Protein AF-A0A4V2DW15-F1 (afdb_monomer)

Structure (mmCIF, N/CA/C/O backbone):
data_AF-A0A4V2DW15-F1
#
_entry.id   AF-A0A4V2DW15-F1
#
loop_
_atom_site.group_PDB
_atom_site.id
_atom_site.type_symbol
_atom_site.label_atom_id
_atom_site.label_alt_id
_atom_site.label_comp_id
_atom_site.label_asym_id
_atom_site.label_entity_id
_atom_site.label_seq_id
_atom_site.pdbx_PDB_ins_code
_atom_site.Cartn_x
_atom_site.Cartn_y
_atom_site.Cartn_z
_atom_site.occupancy
_atom_site.B_iso_or_equiv
_atom_site.auth_seq_id
_atom_site.auth_comp_id
_atom_site.auth_asym_id
_atom_site.auth_atom_id
_atom_site.pdbx_PDB_model_num
ATOM 1 N N . LYS A 1 1 ? -12.153 5.474 -7.760 1.00 82.88 1 LYS A N 1
ATOM 2 C CA . LYS A 1 1 ? -12.417 4.033 -8.023 1.00 82.88 1 LYS A CA 1
ATOM 3 C C . LYS A 1 1 ? -12.431 3.196 -6.743 1.00 82.88 1 LYS A C 1
ATOM 5 O O . LYS A 1 1 ? -13.380 2.456 -6.560 1.00 82.88 1 LYS A O 1
ATOM 10 N N . TYR A 1 2 ? -11.416 3.288 -5.876 1.00 95.50 2 TYR A N 1
ATOM 11 C CA . TYR A 1 2 ? -11.287 2.383 -4.719 1.00 95.50 2 TYR A CA 1
ATOM 12 C C . TYR A 1 2 ? -11.777 2.954 -3.381 1.00 95.50 2 TYR A C 1
ATOM 14 O O . TYR A 1 2 ? -11.818 2.220 -2.406 1.00 95.50 2 TYR A O 1
ATOM 22 N N . THR A 1 3 ? -12.156 4.235 -3.324 1.00 95.56 3 THR A N 1
ATOM 23 C CA . THR A 1 3 ? -12.585 4.910 -2.087 1.00 95.56 3 THR A CA 1
ATOM 24 C C . THR A 1 3 ? -13.700 4.160 -1.359 1.00 95.56 3 THR A C 1
ATOM 26 O O . THR A 1 3 ? -13.547 3.862 -0.180 1.00 95.56 3 THR A O 1
ATOM 29 N N . ASP A 1 4 ? -14.778 3.806 -2.062 1.00 95.69 4 ASP A N 1
ATOM 30 C CA . ASP A 1 4 ? -15.934 3.148 -1.440 1.00 95.69 4 ASP A CA 1
ATOM 31 C C . ASP A 1 4 ? -15.585 1.730 -0.974 1.00 95.69 4 ASP A C 1
ATOM 33 O O . ASP A 1 4 ? -15.855 1.382 0.171 1.00 95.69 4 ASP A O 1
ATOM 37 N N . ARG A 1 5 ? -14.871 0.957 -1.811 1.00 96.56 5 ARG A N 1
ATOM 38 C CA . ARG A 1 5 ? -14.350 -0.376 -1.445 1.00 96.56 5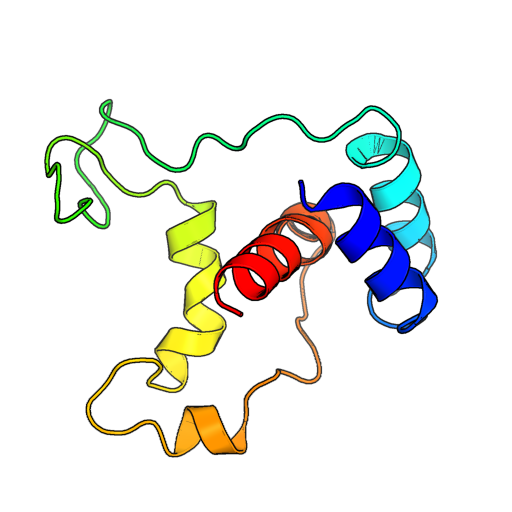 ARG A CA 1
ATOM 39 C C . ARG A 1 5 ? -13.440 -0.322 -0.213 1.00 96.56 5 ARG A C 1
ATOM 41 O O . ARG A 1 5 ? -13.496 -1.208 0.630 1.00 96.56 5 ARG A O 1
ATOM 48 N N . LEU A 1 6 ? -12.606 0.713 -0.093 1.00 97.44 6 LEU A N 1
ATOM 49 C CA . LEU A 1 6 ? -11.715 0.892 1.054 1.00 97.44 6 LEU A CA 1
ATOM 50 C C . LEU A 1 6 ? -12.490 1.216 2.338 1.00 97.44 6 LEU A C 1
ATOM 52 O O . LEU A 1 6 ? -12.160 0.695 3.401 1.00 97.44 6 LEU A O 1
ATOM 56 N N . LEU A 1 7 ? -13.519 2.063 2.249 1.00 96.81 7 LEU A N 1
ATOM 57 C CA . LEU A 1 7 ? -14.372 2.393 3.392 1.00 96.81 7 LEU A CA 1
ATOM 58 C C . LEU A 1 7 ? -15.196 1.187 3.854 1.00 96.81 7 LEU A C 1
ATOM 60 O O . LEU A 1 7 ? -15.278 0.947 5.056 1.00 96.81 7 LEU A O 1
ATOM 64 N N . GLU A 1 8 ? -15.742 0.410 2.919 1.00 97.44 8 GLU A N 1
ATOM 65 C CA . GLU A 1 8 ? -16.436 -0.846 3.219 1.00 97.44 8 GLU A CA 1
ATOM 66 C C . GLU A 1 8 ? -15.497 -1.854 3.896 1.00 97.44 8 GLU A C 1
ATOM 68 O O . GLU A 1 8 ? -15.837 -2.423 4.932 1.00 97.44 8 GLU A O 1
ATOM 73 N N . PHE A 1 9 ? -14.273 -2.006 3.383 1.00 97.56 9 PHE A N 1
ATOM 74 C CA . PHE A 1 9 ? -13.264 -2.862 4.001 1.00 97.56 9 PHE A CA 1
ATOM 75 C C . PHE A 1 9 ? -12.972 -2.457 5.454 1.00 97.56 9 PHE A C 1
ATOM 77 O O . PHE A 1 9 ? -12.873 -3.316 6.328 1.00 97.56 9 PHE A O 1
ATOM 84 N N . TYR A 1 10 ? -12.880 -1.158 5.747 1.00 97.44 10 TYR A N 1
ATOM 85 C CA . TYR A 1 10 ? -12.694 -0.674 7.117 1.00 97.44 10 TYR A CA 1
ATOM 86 C C . TYR A 1 10 ? -13.903 -0.890 8.031 1.00 97.44 10 TYR A C 1
ATOM 88 O O . TYR A 1 10 ? -13.721 -0.941 9.250 1.00 97.44 10 TYR A O 1
ATOM 96 N N . ASP A 1 11 ? -15.116 -0.927 7.487 1.00 96.69 11 ASP A N 1
ATOM 97 C CA . ASP A 1 11 ? -16.336 -1.206 8.249 1.00 96.69 11 ASP A CA 1
ATOM 98 C C . ASP A 1 11 ? -16.398 -2.688 8.638 1.00 96.69 11 ASP A C 1
ATOM 100 O O . ASP A 1 11 ? -16.598 -3.028 9.802 1.00 96.69 11 ASP A O 1
ATOM 104 N N . GLN A 1 12 ? -16.083 -3.564 7.682 1.00 98.00 12 GLN A N 1
ATOM 105 C CA . GLN A 1 12 ? -16.031 -5.015 7.877 1.00 98.00 12 GLN A CA 1
ATOM 106 C C . GLN A 1 12 ? -14.857 -5.461 8.764 1.00 98.00 12 GLN A C 1
ATOM 108 O O . GLN A 1 12 ? -14.947 -6.485 9.436 1.00 98.00 12 GLN A O 1
ATOM 113 N N . ASN A 1 13 ? -13.765 -4.689 8.791 1.00 97.56 13 ASN A N 1
ATOM 114 C CA . ASN A 1 13 ? -12.546 -4.995 9.542 1.00 97.56 13 ASN A CA 1
ATOM 115 C C . ASN A 1 13 ? -12.238 -3.858 10.534 1.00 97.56 13 ASN A C 1
ATOM 117 O O . ASN A 1 13 ? -11.324 -3.054 10.302 1.00 97.56 13 ASN A O 1
ATOM 121 N N . PRO A 1 14 ? -12.991 -3.746 11.648 1.00 96.25 14 PRO A N 1
ATOM 122 C CA . PRO A 1 14 ? -12.869 -2.620 12.573 1.00 96.25 14 PRO A CA 1
ATOM 123 C C . PRO A 1 14 ? -11.464 -2.482 13.172 1.00 96.25 14 PRO A C 1
ATOM 125 O O . PRO A 1 14 ? -11.029 -1.354 13.415 1.00 96.25 14 PRO A O 1
ATOM 128 N N . ASP A 1 15 ? -10.746 -3.600 13.312 1.00 97.12 15 ASP A N 1
ATOM 129 C CA . ASP A 1 15 ? -9.420 -3.681 13.925 1.00 97.12 15 ASP A CA 1
ATOM 130 C C . ASP A 1 15 ? -8.246 -3.571 12.938 1.00 97.12 15 ASP A C 1
ATOM 132 O O . ASP A 1 15 ? -7.095 -3.641 13.360 1.00 97.12 15 ASP A O 1
ATOM 136 N N . PHE A 1 16 ? -8.503 -3.339 11.642 1.00 98.12 16 PHE A N 1
ATOM 137 C CA . PHE A 1 16 ? -7.454 -3.255 10.614 1.00 98.12 16 PHE A CA 1
ATOM 138 C C . PHE A 1 16 ? -6.416 -2.146 10.882 1.00 98.12 16 PHE A C 1
ATOM 140 O O . PHE A 1 16 ? -5.244 -2.285 10.538 1.00 98.12 16 PHE A O 1
ATOM 147 N N . ILE A 1 17 ? -6.827 -1.033 11.505 1.00 98.12 17 ILE A N 1
ATOM 148 C CA . ILE A 1 17 ? -5.941 0.094 11.832 1.00 98.12 17 ILE A CA 1
ATOM 149 C C . ILE A 1 17 ? -5.968 0.336 13.338 1.00 98.12 17 ILE A C 1
ATOM 151 O O . ILE A 1 17 ? -6.953 0.848 13.874 1.00 98.12 17 ILE A O 1
ATOM 155 N N . GLN A 1 18 ? -4.845 0.056 13.998 1.00 97.25 18 GLN A N 1
ATOM 156 C CA . GLN A 1 18 ? -4.665 0.281 15.431 1.00 97.25 18 GLN A CA 1
ATOM 157 C C . GLN A 1 18 ? -3.590 1.346 15.711 1.00 97.25 18 GLN A C 1
ATOM 159 O O . GLN A 1 18 ? -2.576 1.402 15.011 1.00 97.25 18 GLN A O 1
ATOM 164 N N . PRO A 1 19 ? -3.766 2.193 16.746 1.00 97.50 19 PRO A N 1
ATOM 165 C CA . PRO A 1 19 ? -4.983 2.362 17.548 1.00 97.50 19 PRO A CA 1
ATOM 166 C C . PRO A 1 19 ? -6.114 3.054 16.752 1.00 97.50 19 PRO A C 1
ATOM 168 O O . PRO A 1 19 ? -5.825 3.732 15.760 1.00 97.50 19 PRO A O 1
ATOM 171 N N . PRO A 1 20 ? -7.382 3.022 17.215 1.00 96.56 20 PRO A N 1
ATOM 172 C CA . PRO A 1 20 ? -8.526 3.561 16.461 1.00 96.56 20 PRO A CA 1
ATOM 173 C C . PRO A 1 20 ? -8.422 5.059 16.128 1.00 96.56 20 PRO A C 1
ATOM 175 O O . PRO A 1 20 ? -8.990 5.540 15.148 1.00 96.56 20 PRO A O 1
ATOM 178 N N . SER A 1 21 ? -7.640 5.820 16.902 1.00 96.38 21 SER A N 1
ATOM 179 C CA . SER A 1 21 ? -7.341 7.225 16.596 1.00 96.38 21 SER A CA 1
ATOM 180 C C . SER A 1 21 ? -6.645 7.407 15.242 1.00 96.38 21 SER A C 1
ATOM 182 O O . SER A 1 21 ? -6.888 8.408 14.569 1.00 96.38 21 SER A O 1
ATOM 184 N N . ARG A 1 22 ? -5.836 6.433 14.803 1.00 96.62 22 ARG A N 1
ATOM 185 C CA . ARG A 1 22 ? -5.197 6.446 13.481 1.00 96.62 22 ARG A CA 1
ATOM 186 C C . ARG A 1 22 ? -6.203 6.189 12.365 1.00 96.62 22 ARG A C 1
ATOM 188 O O . ARG A 1 22 ? -6.149 6.889 11.361 1.00 96.62 22 ARG A O 1
ATOM 195 N N . LYS A 1 23 ? -7.175 5.289 12.558 1.00 96.44 23 LYS A N 1
ATOM 196 C CA . LYS A 1 23 ? -8.290 5.082 11.611 1.00 96.44 23 LYS A CA 1
ATOM 197 C C . LYS A 1 23 ? -9.052 6.384 11.357 1.00 96.44 23 LYS A C 1
ATOM 199 O O . LYS A 1 23 ? -9.251 6.779 10.210 1.00 96.44 23 LYS A O 1
ATOM 204 N N . ASN A 1 24 ? -9.409 7.088 12.430 1.00 95.44 24 ASN A N 1
ATOM 205 C CA . ASN A 1 24 ? -10.127 8.362 12.346 1.00 95.44 24 ASN A CA 1
ATOM 206 C C . ASN A 1 24 ? -9.329 9.432 11.590 1.00 95.44 24 ASN A C 1
ATOM 208 O O . ASN A 1 24 ? -9.898 10.188 10.804 1.00 95.44 24 ASN A O 1
ATOM 212 N N . GLU A 1 25 ? -8.015 9.481 11.801 1.00 96.19 25 GLU A N 1
ATOM 213 C CA . GLU A 1 25 ? -7.114 10.367 11.066 1.00 96.19 25 GLU A CA 1
ATOM 214 C C . GLU A 1 25 ? -7.088 10.036 9.568 1.00 96.19 25 GLU A C 1
ATOM 216 O O . GLU A 1 25 ? -7.232 10.941 8.747 1.00 96.19 25 GLU A O 1
ATOM 221 N N . MET A 1 26 ? -6.971 8.752 9.205 1.00 96.56 26 MET A N 1
ATOM 222 C CA . MET A 1 26 ? -6.965 8.316 7.803 1.00 96.56 26 MET A CA 1
ATOM 223 C C . MET A 1 26 ? -8.246 8.730 7.078 1.00 96.56 26 MET A C 1
ATOM 225 O O . MET A 1 26 ? -8.200 9.328 6.000 1.00 96.56 26 MET A O 1
ATOM 229 N N . ILE A 1 27 ? -9.393 8.481 7.712 1.00 95.38 27 ILE A N 1
ATOM 230 C CA . ILE A 1 27 ? -10.702 8.801 7.145 1.00 95.38 27 ILE A CA 1
ATOM 231 C C . ILE A 1 27 ? -10.880 10.315 7.000 1.00 95.38 27 ILE A C 1
ATOM 233 O O . ILE A 1 27 ? -11.226 10.789 5.920 1.00 95.38 27 ILE A O 1
ATOM 237 N N . ASN A 1 28 ? -10.650 11.085 8.066 1.00 95.81 28 ASN A N 1
ATOM 238 C CA . ASN A 1 28 ? -10.986 12.509 8.073 1.00 95.81 28 ASN A CA 1
ATOM 239 C C . ASN A 1 28 ? -9.996 13.370 7.284 1.00 95.81 28 ASN A C 1
ATOM 241 O O . ASN A 1 28 ? -10.427 14.302 6.610 1.00 95.81 28 ASN A O 1
ATOM 245 N N . ASN A 1 29 ? -8.699 13.062 7.343 1.00 94.75 29 ASN A N 1
ATOM 246 C CA . ASN A 1 29 ? -7.672 13.926 6.758 1.00 94.75 29 ASN A CA 1
ATOM 247 C C . ASN A 1 29 ? -7.340 13.567 5.309 1.00 94.75 29 ASN A C 1
ATOM 249 O O . ASN A 1 29 ? -6.828 14.418 4.587 1.00 94.75 29 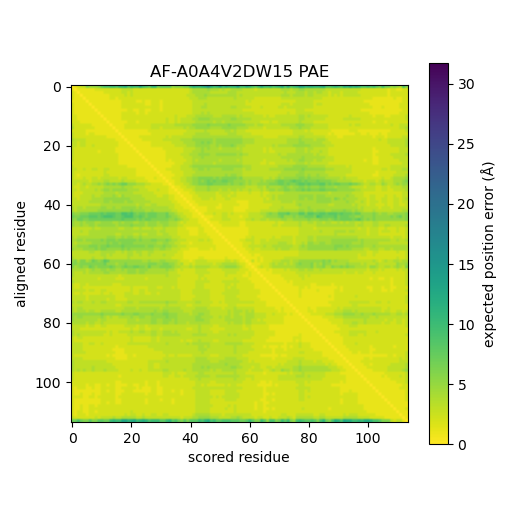ASN A O 1
ATOM 253 N N . PHE A 1 30 ? -7.591 12.323 4.884 1.00 94.62 30 PHE A N 1
ATOM 254 C CA . PHE A 1 30 ? -7.151 11.847 3.569 1.00 94.62 30 PHE A CA 1
ATOM 255 C C . PHE A 1 30 ? -8.288 11.298 2.712 1.00 94.62 30 PHE A C 1
ATOM 257 O O . PHE A 1 30 ? -8.356 11.629 1.534 1.00 94.62 30 PHE A O 1
ATOM 264 N N . ILE A 1 31 ? -9.197 10.494 3.271 1.00 94.06 31 ILE A N 1
ATOM 265 C CA . ILE A 1 31 ? -10.238 9.840 2.461 1.00 94.06 31 ILE A CA 1
ATOM 266 C C . ILE A 1 31 ? -11.418 10.779 2.191 1.00 94.06 31 ILE A C 1
ATOM 268 O O . ILE A 1 31 ? -11.817 10.933 1.039 1.00 94.06 31 ILE A O 1
ATOM 272 N N . LYS A 1 32 ? -11.952 11.447 3.223 1.00 91.62 32 LYS A N 1
ATOM 273 C CA . LYS A 1 32 ? -13.095 12.371 3.094 1.00 91.62 32 LYS A CA 1
ATOM 274 C C . LYS A 1 32 ? -12.843 13.557 2.155 1.00 91.62 32 LYS A C 1
ATOM 276 O O . LYS A 1 32 ? -13.753 13.872 1.394 1.00 91.62 32 LYS A O 1
ATOM 281 N N . PRO A 1 33 ? -11.662 14.211 2.159 1.00 93.94 33 PRO A N 1
ATOM 282 C CA . PRO A 1 33 ? -11.366 15.264 1.186 1.00 93.94 33 PRO A CA 1
ATOM 283 C C . PRO A 1 33 ? -11.315 14.767 -0.267 1.00 93.94 33 PRO A C 1
ATOM 285 O O . PRO A 1 33 ? -11.392 15.574 -1.188 1.00 93.94 33 PRO A O 1
ATOM 288 N N . GLY A 1 34 ? -11.196 13.452 -0.468 1.00 91.94 34 GLY A N 1
ATOM 289 C CA . GLY A 1 34 ? -11.034 12.812 -1.764 1.00 91.94 34 GLY A CA 1
ATOM 290 C C . GLY A 1 34 ? -9.602 12.327 -1.986 1.00 91.94 34 GLY A C 1
ATOM 291 O O . GLY A 1 34 ? -8.627 12.984 -1.623 1.00 91.94 34 GLY A O 1
ATOM 292 N N . LEU A 1 35 ? -9.480 11.158 -2.615 1.00 93.19 35 LEU A N 1
ATOM 293 C CA . LEU A 1 35 ? -8.195 10.586 -3.003 1.00 93.19 35 LEU A CA 1
ATOM 294 C C . LEU A 1 35 ? -7.844 11.038 -4.422 1.00 93.19 35 LEU A C 1
ATOM 296 O O . LEU A 1 35 ? -8.561 10.720 -5.370 1.00 93.19 35 LEU A O 1
ATOM 300 N N . ALA A 1 36 ? -6.736 11.763 -4.558 1.00 92.44 36 ALA A N 1
ATOM 301 C CA . ALA A 1 36 ? -6.142 12.056 -5.856 1.00 92.44 36 ALA A CA 1
ATOM 302 C C . ALA A 1 36 ? -5.410 10.826 -6.411 1.00 92.44 36 ALA A C 1
ATOM 304 O O . ALA A 1 36 ? -4.940 9.973 -5.649 1.00 92.44 36 ALA A O 1
ATOM 305 N N . ASP A 1 37 ? -5.259 10.771 -7.734 1.00 93.81 37 ASP A N 1
ATOM 306 C CA . ASP A 1 37 ? -4.446 9.743 -8.376 1.00 93.81 37 ASP A CA 1
ATOM 307 C C . ASP A 1 37 ? -2.997 9.805 -7.877 1.00 93.81 37 ASP A C 1
ATOM 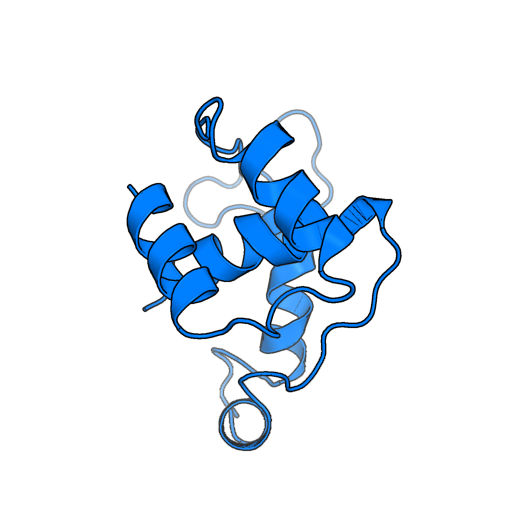309 O O . ASP A 1 37 ? -2.387 10.871 -7.740 1.00 93.81 37 ASP A O 1
ATOM 313 N N . LEU A 1 38 ? -2.433 8.630 -7.596 1.00 92.56 38 LEU A N 1
ATOM 314 C CA . LEU A 1 38 ? -1.076 8.511 -7.087 1.00 92.56 38 LEU A CA 1
ATOM 315 C C . LEU A 1 38 ? -0.079 8.469 -8.248 1.00 92.56 38 LEU A C 1
ATOM 317 O O . LEU A 1 38 ? -0.152 7.615 -9.127 1.00 92.56 38 LEU A O 1
ATOM 321 N N . ALA A 1 39 ? 0.920 9.349 -8.221 1.00 93.88 39 ALA A N 1
ATOM 322 C CA . ALA A 1 39 ? 2.018 9.300 -9.180 1.00 93.88 39 ALA A CA 1
ATOM 323 C C . ALA A 1 39 ? 2.980 8.140 -8.853 1.00 93.88 39 ALA A C 1
ATOM 325 O O . ALA A 1 39 ? 3.824 8.265 -7.960 1.00 93.88 39 ALA A O 1
ATOM 326 N N . VAL A 1 40 ? 2.886 7.045 -9.612 1.00 94.56 40 VAL A N 1
ATOM 327 C CA . VAL A 1 40 ? 3.570 5.761 -9.341 1.00 94.56 40 VAL A CA 1
ATOM 328 C C . VAL A 1 40 ? 4.906 5.540 -10.063 1.00 94.56 40 VAL A C 1
ATOM 330 O O . VAL A 1 40 ? 5.552 4.519 -9.855 1.00 94.56 40 VAL A O 1
ATOM 333 N N . SER A 1 41 ? 5.369 6.481 -10.888 1.00 96.62 41 SER A N 1
ATOM 334 C CA . SER A 1 41 ? 6.705 6.427 -11.504 1.00 96.62 41 SER A CA 1
ATOM 335 C C . SER A 1 41 ? 7.333 7.815 -11.640 1.00 96.62 41 SER A C 1
ATOM 337 O O . SER A 1 41 ? 6.658 8.833 -11.450 1.00 96.62 41 SER A O 1
ATOM 339 N N . ARG A 1 42 ? 8.637 7.877 -11.923 1.00 95.88 42 ARG A N 1
ATOM 340 C CA . ARG A 1 42 ? 9.411 9.109 -12.153 1.00 95.88 42 ARG A CA 1
ATOM 341 C C . ARG A 1 42 ? 10.410 8.915 -13.294 1.00 95.88 42 ARG A C 1
ATOM 343 O O . ARG A 1 42 ? 10.818 7.797 -13.576 1.00 95.88 42 ARG A O 1
ATOM 350 N N . THR A 1 43 ? 10.820 10.014 -13.922 1.00 97.06 43 THR A N 1
ATOM 351 C CA . THR A 1 43 ? 11.835 10.041 -14.996 1.00 97.06 43 THR A CA 1
ATOM 352 C C . THR A 1 43 ? 13.071 10.871 -14.631 1.00 97.06 43 THR A C 1
ATOM 354 O O . THR A 1 43 ? 14.033 10.923 -15.391 1.00 97.06 43 THR A O 1
ATOM 357 N N . SER A 1 44 ? 13.059 11.541 -13.472 1.00 95.81 44 SER A N 1
ATOM 358 C CA . SER A 1 44 ? 14.098 12.486 -13.041 1.00 95.81 44 SER A CA 1
ATOM 359 C C . SER A 1 44 ? 15.352 11.830 -12.452 1.00 95.81 44 SER A C 1
ATOM 361 O O . SER A 1 44 ? 16.347 12.514 -12.228 1.00 95.81 44 SER A O 1
ATOM 363 N N . PHE A 1 45 ? 15.324 10.523 -12.199 1.00 93.62 45 PHE A N 1
ATOM 364 C CA . PHE A 1 45 ? 16.447 9.745 -11.677 1.00 93.62 45 PHE A CA 1
ATOM 365 C C . PHE A 1 45 ? 16.452 8.341 -12.287 1.00 93.62 45 PHE A C 1
ATOM 367 O O . PHE A 1 45 ? 15.459 7.905 -12.863 1.00 93.62 45 PHE A O 1
ATOM 374 N N . LYS A 1 46 ? 17.591 7.649 -12.174 1.00 94.94 46 LYS A N 1
ATOM 375 C CA . LYS A 1 46 ? 17.821 6.338 -12.808 1.00 94.94 46 LYS A CA 1
ATOM 376 C C . LYS A 1 46 ? 17.915 5.162 -11.832 1.00 94.94 46 LYS A C 1
ATOM 378 O O . LYS A 1 46 ? 17.918 4.028 -12.279 1.00 94.94 46 LYS A O 1
ATOM 383 N N . TRP A 1 47 ? 18.038 5.413 -10.529 1.00 96.44 47 TRP A N 1
ATOM 384 C CA . TRP A 1 47 ? 18.179 4.346 -9.535 1.00 96.44 47 TRP A CA 1
ATOM 385 C C . TRP A 1 47 ? 16.811 3.824 -9.085 1.00 96.44 47 TRP A C 1
ATOM 387 O O . TRP A 1 47 ? 16.042 4.579 -8.490 1.00 96.44 47 TRP A O 1
ATOM 397 N N . GLY A 1 48 ? 16.526 2.550 -9.364 1.00 95.44 48 GLY A N 1
ATOM 398 C CA . GLY A 1 48 ? 15.314 1.842 -8.946 1.00 95.44 48 GLY A CA 1
ATOM 399 C C . GLY A 1 48 ? 14.859 0.803 -9.976 1.00 95.44 48 GLY A C 1
ATOM 400 O O . GLY A 1 48 ? 15.568 0.520 -10.943 1.00 95.44 48 GLY A O 1
ATOM 401 N N . VAL A 1 49 ? 13.662 0.248 -9.782 1.00 96.75 49 VAL A N 1
ATOM 402 C CA . VAL A 1 49 ? 13.061 -0.718 -10.715 1.00 96.75 49 VAL A CA 1
ATOM 403 C C . VAL A 1 49 ? 12.526 0.009 -11.950 1.00 96.75 49 VAL A C 1
ATOM 405 O O . VAL A 1 49 ? 11.700 0.915 -11.840 1.00 96.75 49 VAL A O 1
ATOM 408 N N . HIS A 1 50 ? 12.977 -0.376 -13.143 1.00 97.44 50 HIS A N 1
ATOM 409 C CA . HIS A 1 50 ? 12.484 0.197 -14.397 1.00 97.44 50 HIS A CA 1
ATOM 410 C C . HIS A 1 50 ? 11.130 -0.398 -14.790 1.00 97.44 50 HIS A C 1
ATOM 412 O O . HIS A 1 50 ? 10.919 -1.604 -14.686 1.00 97.44 50 HIS A O 1
ATOM 418 N N . VAL A 1 51 ? 10.222 0.438 -15.301 1.00 97.62 51 VAL A N 1
ATOM 419 C CA . VAL A 1 51 ? 8.940 -0.033 -15.844 1.00 97.62 51 VAL A CA 1
ATOM 420 C C . VAL A 1 51 ? 9.206 -0.820 -17.139 1.00 97.62 51 VAL A C 1
ATOM 422 O O . VAL A 1 51 ? 9.722 -0.223 -18.088 1.00 97.62 51 VAL A O 1
ATOM 425 N N . PRO A 1 52 ? 8.833 -2.115 -17.241 1.00 96.50 52 PRO A N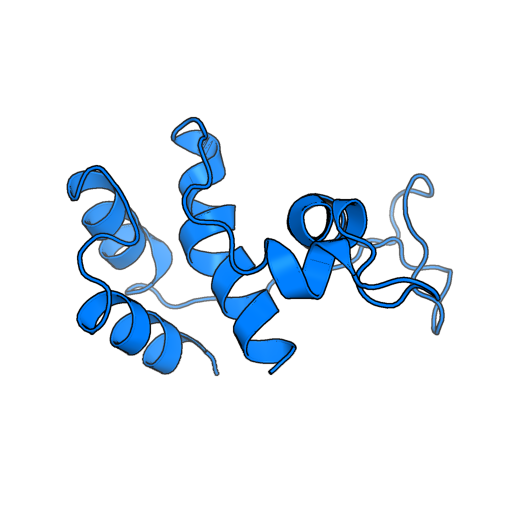 1
ATOM 426 C CA . PRO A 1 52 ? 9.236 -2.962 -18.371 1.00 96.50 52 PRO A CA 1
ATOM 427 C C . PRO A 1 52 ? 8.791 -2.443 -19.744 1.00 96.50 52 PRO A C 1
ATOM 429 O O . PRO A 1 52 ? 9.555 -2.481 -20.705 1.00 96.50 52 PRO A O 1
ATOM 432 N N . SER A 1 53 ? 7.570 -1.908 -19.837 1.00 97.44 53 SER A N 1
ATOM 433 C CA . SER A 1 53 ? 7.010 -1.376 -21.085 1.00 97.44 53 SER A CA 1
ATOM 434 C C . SER A 1 53 ? 7.535 0.015 -21.460 1.00 97.44 53 SER A C 1
ATOM 436 O O . SER A 1 53 ? 7.406 0.426 -22.612 1.00 97.44 53 SER A O 1
ATOM 438 N N . ASN A 1 54 ? 8.131 0.755 -20.517 1.00 97.12 54 ASN A N 1
ATOM 439 C CA . ASN A 1 54 ? 8.733 2.063 -20.771 1.00 97.12 54 ASN A CA 1
ATOM 440 C C . ASN A 1 54 ? 9.928 2.317 -19.829 1.00 97.12 54 ASN A C 1
ATOM 442 O O . ASN A 1 54 ? 9.781 3.008 -18.815 1.00 97.12 54 ASN A O 1
ATOM 446 N N . PRO A 1 55 ? 11.136 1.833 -20.182 1.00 96.31 55 PRO A N 1
ATOM 447 C CA . PRO A 1 55 ? 12.308 1.875 -19.302 1.00 96.31 55 PRO A CA 1
ATOM 448 C C . PRO A 1 55 ? 12.825 3.278 -18.951 1.00 96.31 55 PRO A C 1
ATOM 450 O O . PRO A 1 55 ? 13.698 3.413 -18.098 1.00 96.31 55 PRO A O 1
ATOM 453 N N . LYS A 1 56 ? 12.305 4.348 -19.572 1.00 96.81 56 LYS A N 1
ATOM 454 C CA . LYS A 1 56 ? 12.598 5.728 -19.140 1.00 96.81 56 LYS A CA 1
ATOM 455 C C . LYS A 1 56 ? 11.991 6.048 -17.772 1.00 96.81 56 LYS A C 1
ATOM 457 O O . LYS A 1 56 ? 12.447 6.978 -17.113 1.00 96.81 56 LYS A O 1
ATOM 462 N N . HIS A 1 57 ? 10.954 5.313 -17.376 1.00 98.06 57 HIS A N 1
ATOM 463 C CA . HIS A 1 57 ? 10.297 5.450 -16.088 1.00 98.06 57 HIS A CA 1
ATOM 464 C C . HIS A 1 57 ? 10.892 4.479 -15.069 1.00 98.06 57 HIS A C 1
ATOM 466 O O . HIS A 1 57 ? 11.045 3.287 -15.336 1.00 98.06 57 HIS A O 1
ATOM 472 N N . VAL A 1 58 ? 11.155 5.002 -13.876 1.00 97.38 58 VAL A N 1
ATOM 473 C CA . VAL A 1 58 ? 11.510 4.244 -12.677 1.00 97.38 58 VAL A CA 1
ATOM 474 C C . VAL A 1 58 ? 10.289 4.200 -11.760 1.00 97.38 58 VAL A C 1
ATOM 476 O O . VAL A 1 58 ? 9.635 5.227 -11.548 1.00 97.38 58 VAL A O 1
ATOM 479 N N . VAL A 1 59 ? 9.954 3.016 -11.247 1.00 96.62 59 VAL A N 1
ATOM 480 C CA . VAL A 1 59 ? 8.867 2.794 -10.287 1.00 96.62 59 VAL A CA 1
ATOM 481 C C . VAL A 1 59 ? 9.116 3.649 -9.046 1.00 96.62 59 VAL A C 1
ATOM 483 O O . VAL A 1 59 ? 10.220 3.701 -8.509 1.00 96.62 59 VAL A O 1
ATOM 486 N N . TYR A 1 60 ? 8.094 4.385 -8.614 1.00 92.81 60 TYR A N 1
ATOM 487 C CA . TYR A 1 60 ? 8.201 5.249 -7.447 1.00 92.81 60 TYR A CA 1
ATOM 488 C C . TYR A 1 60 ? 8.050 4.442 -6.156 1.00 92.81 60 TYR A C 1
ATOM 490 O O . TYR A 1 60 ? 7.357 3.425 -6.122 1.00 92.81 60 TYR A O 1
ATOM 498 N N . VAL A 1 61 ? 8.667 4.953 -5.089 1.00 90.69 61 VAL A N 1
ATOM 499 C CA . VAL A 1 61 ? 8.945 4.234 -3.836 1.00 90.69 61 VAL A CA 1
ATOM 500 C C . VAL A 1 61 ? 7.759 3.469 -3.255 1.00 90.69 61 VAL A C 1
ATOM 502 O O . VAL A 1 61 ? 7.954 2.405 -2.690 1.00 90.69 61 VAL A O 1
ATOM 505 N N . TRP A 1 62 ? 6.528 3.964 -3.396 1.00 88.44 62 TRP A N 1
ATOM 506 C CA . TRP A 1 62 ? 5.374 3.332 -2.756 1.00 88.44 62 TRP A CA 1
ATOM 507 C C . TRP A 1 62 ? 5.007 1.979 -3.356 1.00 88.44 62 TRP A C 1
ATOM 509 O O . TRP A 1 62 ? 4.606 1.108 -2.599 1.00 88.44 62 TRP A O 1
ATOM 519 N N . ILE A 1 63 ? 5.159 1.775 -4.668 1.00 91.62 63 ILE A N 1
ATOM 520 C CA . ILE A 1 63 ? 4.915 0.444 -5.240 1.00 91.62 63 ILE A CA 1
ATOM 521 C C . ILE A 1 63 ? 6.055 -0.487 -4.842 1.00 91.62 63 ILE A C 1
ATOM 523 O O . ILE A 1 63 ? 5.804 -1.516 -4.229 1.00 91.62 63 ILE A O 1
ATOM 527 N N . ASP A 1 64 ? 7.290 -0.086 -5.141 1.00 92.25 64 ASP A N 1
ATOM 528 C CA . ASP A 1 64 ? 8.495 -0.890 -4.910 1.00 92.25 64 ASP A CA 1
ATOM 529 C C . ASP A 1 64 ? 8.635 -1.317 -3.440 1.00 92.25 64 ASP A C 1
ATOM 531 O O . ASP A 1 64 ? 8.824 -2.489 -3.125 1.00 92.25 64 ASP A O 1
ATOM 535 N N . ALA A 1 65 ? 8.429 -0.382 -2.510 1.00 95.44 65 ALA A N 1
ATOM 536 C CA . ALA A 1 65 ? 8.510 -0.682 -1.093 1.00 95.44 65 ALA A CA 1
ATOM 537 C C . ALA A 1 65 ? 7.327 -1.522 -0.606 1.00 95.44 65 ALA A C 1
ATOM 539 O O . ALA A 1 65 ? 7.555 -2.450 0.150 1.00 95.44 65 ALA A O 1
ATOM 540 N N . LEU A 1 66 ? 6.072 -1.252 -0.986 1.00 96.31 66 LEU A N 1
ATOM 541 C CA . LEU A 1 66 ? 4.936 -1.990 -0.405 1.00 96.31 66 LEU A CA 1
ATOM 542 C C . LEU A 1 66 ? 4.888 -3.456 -0.849 1.00 96.31 66 LEU A C 1
ATOM 544 O O . LEU A 1 66 ? 4.463 -4.306 -0.069 1.00 96.31 66 LEU A O 1
ATOM 548 N N . VAL A 1 67 ? 5.358 -3.776 -2.059 1.00 96.25 67 VAL A N 1
ATOM 549 C CA . VAL A 1 67 ? 5.362 -5.166 -2.544 1.00 96.25 67 VAL A CA 1
ATOM 550 C C . VAL A 1 67 ? 6.417 -6.039 -1.868 1.00 96.25 67 VAL A C 1
ATOM 552 O O . VAL A 1 67 ? 6.356 -7.257 -2.018 1.00 96.25 67 VAL A O 1
ATOM 555 N N . ASN A 1 68 ? 7.325 -5.466 -1.064 1.00 97.38 68 ASN A N 1
ATOM 556 C CA . ASN A 1 68 ? 8.332 -6.244 -0.334 1.00 97.38 68 ASN A CA 1
ATOM 557 C C . ASN A 1 68 ? 7.696 -7.360 0.518 1.00 97.38 68 ASN A C 1
ATOM 559 O O . ASN A 1 68 ? 8.240 -8.460 0.606 1.00 97.38 68 ASN A O 1
ATOM 563 N N . TYR A 1 69 ? 6.514 -7.093 1.093 1.00 97.62 69 TYR A N 1
ATOM 564 C CA . TYR A 1 69 ? 5.821 -8.024 1.983 1.00 97.62 69 TYR A CA 1
ATOM 565 C C . TYR A 1 69 ? 5.380 -9.309 1.280 1.00 97.62 69 TYR A C 1
ATOM 567 O O . TYR A 1 69 ? 5.369 -10.365 1.904 1.00 97.62 69 TYR A O 1
ATOM 575 N N . ILE A 1 70 ? 5.044 -9.226 -0.009 1.00 97.44 70 ILE A N 1
ATOM 576 C CA . ILE A 1 70 ? 4.627 -10.380 -0.814 1.00 97.44 70 ILE A CA 1
ATOM 577 C C . ILE A 1 70 ? 5.794 -10.957 -1.617 1.00 97.44 70 ILE A C 1
ATOM 579 O O . ILE A 1 70 ? 5.896 -12.173 -1.762 1.00 97.44 70 ILE A O 1
ATOM 583 N N . SER A 1 71 ? 6.732 -10.119 -2.074 1.00 97.44 71 SER A N 1
ATOM 584 C CA . SER A 1 71 ? 7.905 -10.586 -2.818 1.00 97.44 71 SER A CA 1
ATOM 585 C C . SER A 1 71 ? 8.839 -11.416 -1.939 1.00 97.44 71 SER A C 1
ATOM 587 O O . SER A 1 71 ? 9.406 -12.396 -2.409 1.00 97.44 71 SER A O 1
ATOM 589 N N . ALA A 1 72 ? 8.967 -11.077 -0.649 1.00 98.00 72 ALA A N 1
ATOM 590 C CA . ALA A 1 72 ? 9.732 -11.871 0.315 1.00 98.00 72 ALA A CA 1
ATOM 591 C C . ALA A 1 72 ? 9.160 -13.286 0.521 1.00 98.00 72 ALA A C 1
ATOM 593 O O . ALA A 1 72 ? 9.881 -14.178 0.961 1.00 98.00 72 ALA A O 1
ATOM 594 N N . LEU A 1 73 ? 7.880 -13.491 0.192 1.00 98.25 73 LEU A N 1
ATOM 595 C CA . LEU A 1 73 ? 7.198 -14.782 0.259 1.00 98.25 73 LEU A CA 1
ATOM 596 C C . LEU A 1 73 ? 7.193 -15.533 -1.085 1.00 98.25 73 LEU A C 1
ATOM 598 O O . LEU A 1 73 ? 6.602 -16.606 -1.174 1.00 98.25 73 LEU A O 1
ATOM 602 N N . GLY A 1 74 ? 7.839 -14.987 -2.118 1.00 98.06 74 GLY A N 1
ATOM 603 C CA . GLY A 1 74 ? 7.956 -15.628 -3.428 1.00 98.06 74 GLY A CA 1
ATOM 604 C C . GLY A 1 74 ? 6.802 -15.353 -4.393 1.00 98.06 74 GLY A C 1
ATOM 605 O O . GLY A 1 74 ? 6.696 -16.068 -5.383 1.00 98.06 74 GLY A O 1
ATOM 606 N N . TYR A 1 75 ? 5.957 -14.342 -4.151 1.00 97.62 75 TYR A N 1
ATOM 607 C CA . TYR A 1 75 ? 4.871 -13.970 -5.071 1.00 97.62 75 TYR A CA 1
ATOM 608 C C . TYR A 1 75 ? 5.375 -13.775 -6.515 1.00 97.62 75 TYR A C 1
ATOM 610 O O . TYR A 1 75 ? 6.322 -13.017 -6.743 1.00 97.62 75 TYR A O 1
ATOM 618 N N . LEU A 1 76 ? 4.728 -14.441 -7.476 1.00 96.50 76 LEU A N 1
ATOM 619 C CA . LEU A 1 76 ? 5.070 -14.520 -8.903 1.00 96.50 76 LEU A CA 1
ATOM 620 C C . LEU A 1 76 ? 6.434 -15.158 -9.223 1.00 96.50 76 LEU A C 1
ATOM 622 O O . LEU A 1 76 ? 6.987 -14.921 -10.299 1.00 96.50 76 LEU A O 1
ATOM 626 N N . SER A 1 77 ? 6.985 -15.957 -8.309 1.00 97.81 77 SER A N 1
ATOM 627 C CA . SER A 1 77 ? 8.176 -16.778 -8.561 1.00 97.81 77 SER A CA 1
ATOM 628 C C . SER A 1 77 ? 7.809 -18.228 -8.908 1.00 97.81 77 SER A C 1
ATOM 630 O O . SER A 1 77 ? 6.640 -18.606 -8.871 1.00 97.81 77 SER A O 1
ATOM 632 N N . ASP A 1 78 ? 8.808 -19.056 -9.228 1.00 98.19 78 ASP A N 1
ATOM 633 C CA . ASP A 1 78 ? 8.601 -20.489 -9.491 1.00 98.19 78 ASP A CA 1
ATOM 634 C C . ASP A 1 78 ? 8.146 -21.274 -8.236 1.00 98.19 78 ASP A C 1
ATOM 636 O O . ASP A 1 78 ? 7.602 -22.372 -8.365 1.00 98.19 78 ASP A O 1
ATOM 640 N N . ASP A 1 79 ? 8.356 -20.730 -7.026 1.00 98.00 79 ASP A N 1
ATOM 641 C CA . ASP A 1 79 ? 7.929 -21.321 -5.749 1.00 98.00 79 ASP A CA 1
ATOM 642 C C . ASP A 1 79 ? 7.175 -20.302 -4.877 1.00 98.00 79 ASP A C 1
ATOM 644 O O . ASP A 1 79 ? 7.762 -19.456 -4.203 1.00 98.00 79 ASP A O 1
ATOM 648 N N . GLU A 1 80 ? 5.847 -20.431 -4.845 1.00 98.31 80 GLU A N 1
ATOM 649 C CA . GLU A 1 80 ? 4.951 -19.616 -4.013 1.00 98.31 80 GLU A CA 1
ATOM 650 C C . GLU A 1 80 ? 4.525 -20.320 -2.710 1.00 98.31 80 GLU A C 1
ATOM 652 O O . GLU A 1 80 ? 3.533 -19.942 -2.082 1.00 98.31 80 GLU A O 1
ATOM 657 N N . SER A 1 81 ? 5.223 -21.378 -2.280 1.00 98.50 81 SER A N 1
ATOM 658 C CA . SER A 1 81 ? 4.827 -22.159 -1.097 1.00 98.50 81 SER A CA 1
ATOM 659 C C . SER A 1 81 ? 4.731 -21.315 0.181 1.00 98.50 81 SER A C 1
ATOM 661 O O . SER A 1 81 ? 3.830 -21.529 0.996 1.00 98.50 81 SER A O 1
ATOM 663 N N . LEU A 1 82 ? 5.617 -20.327 0.350 1.00 98.50 82 LEU A N 1
ATOM 664 C CA . LEU A 1 82 ? 5.582 -19.395 1.479 1.00 98.50 82 LEU A CA 1
ATOM 665 C C . LEU A 1 82 ? 4.448 -18.378 1.341 1.00 98.50 82 LEU A C 1
ATOM 667 O O . LEU A 1 82 ? 3.748 -18.129 2.321 1.00 98.50 82 LEU A O 1
ATOM 671 N N . PHE A 1 83 ? 4.227 -17.830 0.145 1.00 98.25 83 PHE A N 1
ATOM 672 C CA . PHE A 1 83 ? 3.123 -16.907 -0.121 1.00 98.25 83 PHE A CA 1
ATOM 673 C C . PHE A 1 83 ? 1.778 -17.552 0.218 1.00 98.25 83 PHE A C 1
ATOM 675 O O . PHE A 1 83 ? 1.039 -17.025 1.043 1.00 98.25 83 PHE A O 1
ATOM 682 N N . ASN A 1 84 ? 1.527 -18.760 -0.290 1.00 97.50 84 ASN A N 1
ATOM 683 C CA . ASN A 1 84 ? 0.290 -19.506 -0.039 1.00 97.50 84 ASN A CA 1
ATOM 684 C C . ASN A 1 84 ? 0.083 -19.900 1.432 1.00 97.50 84 ASN A C 1
ATOM 686 O O . ASN A 1 84 ? -1.032 -20.228 1.834 1.00 97.50 84 ASN A O 1
ATOM 690 N N . LYS A 1 85 ? 1.153 -19.910 2.235 1.00 98.31 85 LYS A N 1
ATOM 691 C CA . LYS A 1 85 ? 1.104 -20.276 3.654 1.00 98.31 85 LYS A CA 1
ATOM 692 C C . LYS A 1 85 ? 0.953 -19.072 4.582 1.00 98.31 85 LYS A C 1
ATOM 694 O O . LYS A 1 85 ? 0.315 -19.205 5.623 1.00 98.31 85 LYS A O 1
ATOM 699 N N . TYR A 1 86 ? 1.598 -17.953 4.258 1.00 98.44 86 TYR A N 1
ATOM 700 C CA . TYR A 1 86 ? 1.771 -16.818 5.172 1.00 98.44 86 TYR A CA 1
ATOM 701 C C . TYR A 1 86 ? 1.059 -15.539 4.729 1.00 98.44 86 TYR A C 1
ATOM 703 O O . TYR A 1 86 ? 0.973 -14.605 5.521 1.00 98.44 86 TYR A O 1
ATOM 711 N N . TRP A 1 87 ? 0.579 -15.461 3.487 1.00 97.81 87 TRP A N 1
ATOM 712 C CA . TRP A 1 87 ? -0.218 -14.332 3.021 1.00 97.81 87 TRP A CA 1
ATOM 713 C C . TRP A 1 87 ? -1.721 -14.629 3.174 1.00 97.81 87 TRP A C 1
ATOM 715 O O . TRP A 1 87 ? -2.146 -15.732 2.824 1.00 97.81 87 TRP A O 1
ATOM 725 N N . PRO A 1 88 ? -2.553 -13.676 3.642 1.00 97.62 88 PRO A N 1
ATOM 726 C CA . PRO A 1 88 ? -2.228 -12.308 4.064 1.00 97.62 88 PRO A CA 1
ATOM 727 C C . PRO A 1 88 ? -1.501 -12.235 5.413 1.00 97.62 88 PRO A C 1
ATOM 729 O O . PRO A 1 88 ? -1.696 -13.082 6.277 1.00 97.62 88 PRO A O 1
ATOM 732 N N . ALA A 1 89 ? -0.685 -11.194 5.602 1.00 98.12 89 ALA A N 1
ATOM 733 C CA . ALA A 1 89 ? 0.004 -10.962 6.870 1.00 98.12 89 ALA A CA 1
ATOM 734 C C . ALA A 1 89 ? -0.983 -10.624 8.003 1.00 98.12 89 ALA A C 1
ATOM 736 O O . ALA A 1 89 ? -1.862 -9.781 7.823 1.00 98.12 89 ALA A O 1
ATOM 737 N N . ASP A 1 90 ? -0.779 -11.200 9.192 1.00 98.12 90 ASP A N 1
ATOM 738 C CA . ASP A 1 90 ? -1.604 -10.897 10.371 1.00 98.12 90 ASP A CA 1
ATOM 739 C C . ASP A 1 90 ? -1.413 -9.453 10.866 1.00 98.12 90 ASP A C 1
ATOM 741 O O . ASP A 1 90 ? -2.370 -8.785 11.259 1.00 98.12 90 ASP A O 1
ATOM 745 N N . ILE A 1 91 ? -0.164 -8.963 10.887 1.00 98.06 91 ILE A N 1
ATOM 746 C CA . ILE A 1 91 ? 0.189 -7.638 11.418 1.00 98.06 91 ILE A CA 1
ATOM 747 C C . ILE A 1 91 ? 1.301 -6.997 10.584 1.00 98.06 91 ILE A C 1
ATOM 749 O O . ILE A 1 91 ? 2.400 -7.538 10.458 1.00 98.06 91 ILE A O 1
ATOM 753 N N . HIS A 1 92 ? 1.058 -5.765 10.132 1.00 98.12 92 HIS A N 1
ATOM 754 C CA . HIS A 1 92 ? 2.107 -4.849 9.688 1.00 98.12 92 HIS A CA 1
ATOM 755 C C . HIS A 1 92 ? 2.420 -3.847 10.803 1.00 98.12 92 HIS A C 1
ATOM 757 O O . HIS A 1 92 ? 1.629 -2.946 11.086 1.00 98.12 92 HIS A O 1
ATOM 763 N N . LEU A 1 93 ? 3.583 -3.991 11.442 1.00 97.94 93 LEU A N 1
ATOM 764 C CA . LEU A 1 93 ? 4.032 -3.077 12.491 1.00 97.94 93 LEU A CA 1
ATOM 765 C C . LEU A 1 93 ? 4.841 -1.923 11.892 1.00 97.94 93 LEU A C 1
ATOM 767 O O . LEU A 1 93 ? 5.779 -2.139 11.128 1.00 97.94 93 LEU A O 1
ATOM 771 N N . MET A 1 94 ? 4.498 -0.692 12.265 1.00 97.00 94 MET A N 1
ATOM 772 C CA . MET A 1 94 ? 5.167 0.514 11.780 1.00 97.00 94 MET A CA 1
ATOM 773 C C . MET A 1 94 ? 4.979 1.697 12.727 1.00 97.00 94 MET A C 1
ATOM 775 O O . MET A 1 94 ? 4.101 1.687 13.590 1.00 97.00 94 MET A O 1
ATOM 779 N N . ALA A 1 95 ? 5.769 2.749 12.522 1.00 97.12 95 ALA A N 1
ATOM 780 C CA . ALA A 1 95 ? 5.541 4.037 13.157 1.00 97.12 95 ALA A CA 1
ATOM 781 C C . ALA A 1 95 ? 4.542 4.896 12.353 1.00 97.12 95 ALA A C 1
ATOM 783 O O . ALA A 1 95 ? 4.216 4.634 11.190 1.00 97.12 95 ALA A O 1
ATOM 784 N N . LYS A 1 96 ? 3.969 5.902 13.023 1.00 95.06 96 LYS A N 1
ATOM 785 C CA . LYS A 1 96 ? 2.768 6.621 12.562 1.00 95.06 96 LYS A CA 1
ATOM 786 C C . LYS A 1 96 ? 2.945 7.333 11.218 1.00 95.06 96 LYS A C 1
ATOM 788 O O . LYS A 1 96 ? 1.976 7.485 10.481 1.00 95.06 96 LYS A O 1
ATOM 793 N N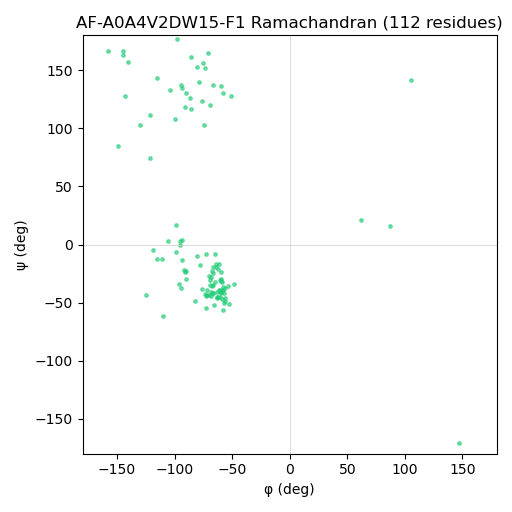 . GLU A 1 97 ? 4.158 7.776 10.902 1.00 95.38 97 GLU A N 1
ATOM 794 C CA . GLU A 1 97 ? 4.471 8.597 9.731 1.00 95.38 97 GLU A CA 1
ATOM 795 C C . GLU A 1 97 ? 4.263 7.860 8.405 1.00 95.38 97 GLU A C 1
ATOM 797 O O . GLU A 1 97 ? 3.977 8.499 7.391 1.00 95.38 97 GLU A O 1
ATOM 802 N N . ILE A 1 98 ? 4.323 6.525 8.419 1.00 96.44 98 ILE A N 1
ATOM 803 C CA . ILE A 1 98 ? 4.057 5.688 7.243 1.00 96.44 98 ILE A CA 1
ATOM 804 C C . ILE A 1 98 ? 2.704 4.971 7.280 1.00 96.44 98 ILE A C 1
ATOM 806 O O . ILE A 1 98 ? 2.362 4.253 6.334 1.00 96.44 98 ILE A O 1
ATOM 810 N N . GLY A 1 99 ? 1.895 5.218 8.316 1.00 95.62 99 GLY A N 1
ATOM 811 C CA . GLY A 1 99 ? 0.589 4.584 8.501 1.00 95.62 99 GLY A CA 1
ATOM 812 C C . GLY A 1 99 ? -0.347 4.800 7.315 1.00 95.62 99 GLY A C 1
ATOM 813 O O . GLY A 1 99 ? -1.031 3.873 6.895 1.00 95.62 99 GLY A O 1
ATOM 814 N N . ARG A 1 100 ? -0.316 5.983 6.688 1.00 95.00 100 ARG A N 1
ATOM 815 C CA . ARG A 1 100 ? -1.122 6.289 5.493 1.00 95.00 100 ARG A CA 1
ATOM 816 C C . ARG A 1 100 ? -0.816 5.371 4.312 1.00 95.00 100 ARG A C 1
ATOM 818 O O . ARG A 1 100 ? -1.728 4.959 3.601 1.00 95.00 100 ARG A O 1
ATOM 825 N N . PHE A 1 101 ? 0.457 5.054 4.084 1.00 95.75 101 PHE A N 1
ATOM 826 C CA . PHE A 1 101 ? 0.849 4.219 2.948 1.00 95.75 101 PHE A CA 1
ATOM 827 C C . PHE A 1 101 ? 0.342 2.788 3.117 1.00 95.75 101 PHE A C 1
ATOM 829 O O . PHE A 1 101 ? -0.117 2.200 2.149 1.00 95.75 101 PHE A O 1
ATOM 836 N N . HIS A 1 102 ? 0.325 2.273 4.343 1.00 97.62 102 HIS A N 1
ATOM 837 C CA . HIS A 1 102 ? -0.084 0.897 4.627 1.00 97.62 102 HIS A CA 1
ATOM 838 C C . HIS A 1 102 ? -1.574 0.739 4.911 1.00 97.62 102 HIS A C 1
ATOM 840 O O . HIS A 1 102 ? -2.111 -0.347 4.752 1.00 97.62 102 HIS A O 1
ATOM 846 N N . SER A 1 103 ? -2.255 1.806 5.323 1.00 97.38 103 SER A N 1
ATOM 847 C CA . SER A 1 103 ? -3.700 1.767 5.552 1.00 97.38 103 SER A CA 1
ATOM 848 C C . SER A 1 103 ? -4.502 2.134 4.311 1.00 97.38 103 SER A C 1
ATOM 850 O O . SER A 1 103 ? -5.602 1.619 4.157 1.00 97.38 103 SER A O 1
ATOM 852 N N . ILE A 1 104 ? -3.979 2.985 3.420 1.00 96.88 104 ILE A N 1
ATOM 853 C CA . ILE A 1 104 ? -4.697 3.450 2.222 1.00 96.88 104 ILE A CA 1
ATOM 854 C C . ILE A 1 104 ? -4.079 2.869 0.949 1.00 96.88 104 ILE A C 1
ATOM 856 O O . ILE A 1 104 ? -4.746 2.147 0.215 1.00 96.88 104 ILE A O 1
ATOM 860 N N . ILE A 1 105 ? -2.809 3.179 0.668 1.00 96.12 105 ILE A N 1
ATOM 861 C CA . ILE A 1 105 ? -2.190 2.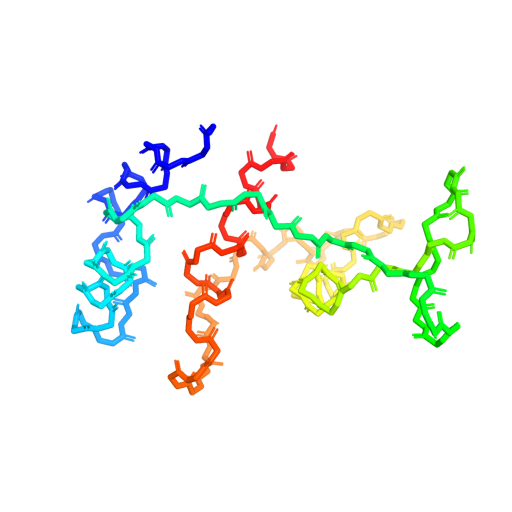839 -0.626 1.00 96.12 105 ILE A CA 1
ATOM 862 C C . ILE A 1 105 ? -1.972 1.327 -0.761 1.00 96.12 105 ILE A C 1
ATOM 864 O O . ILE A 1 105 ? -2.289 0.780 -1.809 1.00 96.12 105 ILE A O 1
ATOM 868 N N . GLY A 1 106 ? -1.494 0.653 0.287 1.00 96.69 106 GLY A N 1
ATOM 869 C CA . GLY A 1 106 ? -1.289 -0.798 0.311 1.00 96.69 106 GLY A CA 1
ATOM 870 C C . GLY A 1 106 ? -2.571 -1.583 0.024 1.00 96.69 106 GLY A C 1
ATOM 871 O O . GLY A 1 106 ? -2.600 -2.322 -0.955 1.00 96.69 106 GLY A O 1
ATOM 872 N N . PRO A 1 107 ? -3.662 -1.382 0.784 1.00 97.00 107 PRO A N 1
ATOM 873 C CA . PRO A 1 107 ? -4.925 -2.068 0.534 1.00 97.00 107 PRO A CA 1
ATOM 874 C C . PRO A 1 107 ? -5.503 -1.756 -0.842 1.00 97.00 107 PRO A C 1
ATOM 876 O O . PRO A 1 107 ? -5.971 -2.664 -1.514 1.00 97.00 107 PRO A O 1
ATOM 879 N N . ILE A 1 108 ? -5.413 -0.507 -1.315 1.00 96.94 108 ILE A N 1
ATOM 880 C CA . ILE A 1 108 ? -5.840 -0.160 -2.679 1.00 96.94 108 ILE A CA 1
ATOM 881 C C . ILE A 1 108 ? -5.004 -0.895 -3.735 1.00 96.94 108 ILE A C 1
ATOM 883 O O . ILE A 1 108 ? -5.560 -1.333 -4.740 1.00 96.94 108 ILE A O 1
ATOM 887 N N . LEU A 1 109 ? -3.688 -1.017 -3.530 1.00 96.00 109 LEU A N 1
ATOM 888 C CA . LEU A 1 109 ? -2.806 -1.751 -4.434 1.00 96.00 109 LEU A CA 1
ATOM 889 C C . LEU A 1 109 ? -3.204 -3.229 -4.492 1.00 96.00 109 LEU A C 1
ATOM 891 O O . LEU A 1 109 ? -3.342 -3.762 -5.584 1.00 96.00 109 LEU A O 1
ATOM 895 N N . LEU A 1 110 ? -3.462 -3.856 -3.342 1.00 96.06 110 LEU A N 1
ATOM 896 C CA . LEU A 1 110 ? -3.923 -5.245 -3.262 1.00 96.06 110 LEU A CA 1
ATOM 897 C C . LEU A 1 110 ? -5.300 -5.435 -3.917 1.00 96.06 110 LE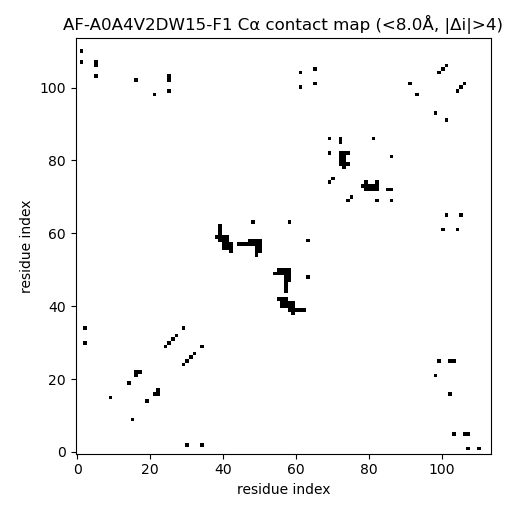U A C 1
ATOM 899 O O . LEU A 1 110 ? -5.452 -6.300 -4.765 1.00 96.06 110 LEU A O 1
ATOM 903 N N . MET A 1 111 ? -6.261 -4.545 -3.651 1.00 96.31 111 MET A N 1
ATOM 904 C CA . MET A 1 111 ? -7.586 -4.546 -4.299 1.00 96.31 111 MET A CA 1
ATOM 905 C C . MET A 1 111 ? -7.547 -4.355 -5.823 1.00 96.31 111 MET A C 1
ATOM 907 O O . MET A 1 111 ? -8.576 -4.528 -6.485 1.00 96.31 111 MET A O 1
ATOM 911 N N . ALA A 1 112 ? -6.423 -3.868 -6.357 1.00 95.25 112 ALA A N 1
ATOM 912 C CA . ALA A 1 112 ? -6.180 -3.719 -7.786 1.00 95.25 112 ALA A CA 1
ATOM 913 C C . ALA A 1 112 ? -5.453 -4.929 -8.399 1.00 95.25 112 ALA A C 1
ATOM 915 O O . ALA A 1 112 ? -5.379 -5.001 -9.626 1.00 95.25 112 ALA A O 1
ATOM 916 N N . LEU A 1 113 ? -4.893 -5.812 -7.565 1.00 92.56 113 LEU A N 1
ATOM 917 C CA . LEU A 1 113 ? -4.309 -7.097 -7.954 1.00 92.56 113 LEU A CA 1
ATOM 918 C C . LEU A 1 113 ? -5.329 -8.246 -7.875 1.00 92.56 113 LEU A C 1
ATOM 920 O O . LEU A 1 113 ? -5.115 -9.254 -8.545 1.00 92.56 113 LEU A O 1
ATOM 924 N N . ASP A 1 114 ? -6.400 -8.075 -7.091 1.00 83.38 114 ASP A N 1
ATOM 925 C CA . ASP A 1 114 ? -7.618 -8.904 -7.134 1.00 83.38 114 ASP A CA 1
ATOM 926 C C . ASP A 1 114 ? -8.331 -8.814 -8.498 1.00 83.38 114 ASP A C 1
ATOM 928 O O . ASP A 1 114 ? -8.742 -9.875 -9.021 1.00 83.38 114 ASP A O 1
#

Radius of gyration: 15.56 Å; Cα contacts (8 Å, |Δi|>4): 84; chains: 1; bounding box: 35×37×39 Å

pLDDT: mean 96.01, std 2.54, range [82.88, 98.5]

Solvent-accessible surface area (backbone atoms only — not comparable to full-atom values): 7112 Å² total; per-residue (Å²): 135,55,65,66,61,51,53,50,51,48,67,79,36,72,74,76,43,78,60,62,71,55,43,53,47,49,44,64,74,44,51,70,80,50,79,74,88,76,81,59,54,41,65,92,61,84,89,65,56,56,36,88,94,46,67,70,30,22,51,24,66,69,59,66,58,60,46,46,76,46,49,77,26,25,58,96,50,101,58,40,69,51,27,75,70,54,58,79,72,95,74,89,86,78,62,77,92,54,41,63,51,62,69,48,52,43,54,52,53,51,67,69,72,108

Nearest PDB structures (foldseek):
  4qre-assembly1_A  TM=1.003E+00  e=1.065E-16  Staphylococcus aureus
  7wpn-assembly1_A  TM=1.000E+00  e=2.582E-16  Staphylococcus aureus subsp. aureus COL
  7wpm-assembly1_A  TM=1.001E+00  e=3.543E-16  Staphylococcus aureus subsp. aureus COL
  7wpi-assembly1_A  TM=1.000E+00  e=6.668E-16  Staphylococcus aureus
  7wpl-assembly1_A  TM=9.493E-01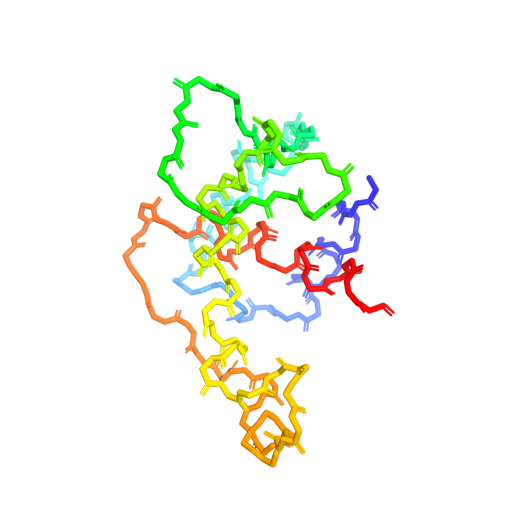  e=7.567E-16  Staphylococcu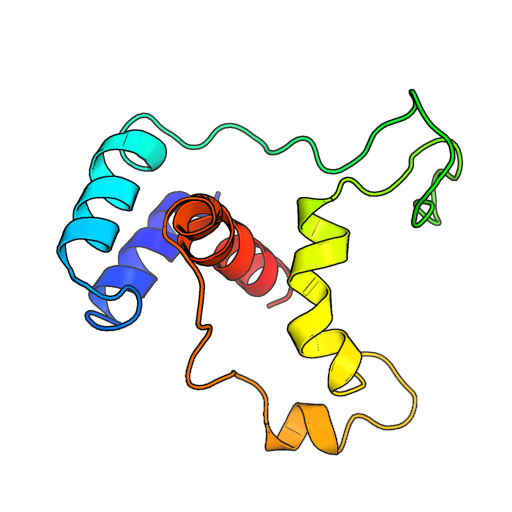s aureus subsp. aureus COL

Secondary structure (DSSP, 8-state):
--HHHHHHHHHH-TTSSSSHHHHHHHIIIIITT-PPPP--EESS---SPBPTT-TT-EE-HHHHHHTHHHHTTTTTSS--HHHHHHPSPS-----GGGHHIIIIIHHHHHHTT-

Foldseek 3Di:
DCLVVLVVVCVVVVPPDPPVVLVVCLCPVARVVHHDDDDQWDQPDQPAPADPVHRSIHGDDLVRVLCCQQVVCVVPHPDNPSVVVCPPPPDDDDDSVCSNSVSPVNVVVVVVVD

InterPro domains:
  IPR014729 Rossmann-like alpha/beta/alpha sandwich fold [G3DSA:3.40.50.620] (62-114)
  IPR015413 Methionyl/Leucyl tRNA synthetase [PF09334] (2-112)
  IPR023457 Methionine-tRNA synthetase, type 2 [PTHR43326] (1-114)
  IPR033911 Methioninyl-tRNA synthetase core domain [PR01041] (59-70)
  IPR033911 Methioninyl-tRNA synthetase core domain [PR01041] (92-107)

Organism: NCBI:txid70255

Sequence (114 aa):
KYTDRLLEFYDQNPDFIQPPSRKNEMINNFIKPGLADLAVSRTSFKWGVHVPSNPKHVVYVWIDALVNYISALGYLSDDESLFNKYWPADIHLMAKEIGRFHSIIGPILLMALD

Mean predicted aligned error: 2.82 Å